Protein AF-A0A8J2ZXI4-F1 (afdb_monomer_lite)

Foldseek 3Di:
DPVVVVVVVVVVVVVVVVVLVVLLVLLVVLVVVLVVVVVVVCVVVVDLVVVLVVVVVVLVVLLVVQLVVLCVQAPDPPDDSCVRNVLLVVQLVLQQVLLVLLCVVPHVSSNSSSSSCSRRSLSVSLVVCSNPPDPVSVVSSVSSNVSNSCCSNCVVVVVVPPD

Organism: NCBI:txid1437324

Structure (mmCIF, N/CA/C/O backbone):
data_AF-A0A8J2ZXI4-F1
#
_entry.id   AF-A0A8J2ZXI4-F1
#
loop_
_atom_site.group_PDB
_atom_site.id
_atom_site.type_symbol
_atom_site.label_atom_id
_atom_site.label_alt_id
_atom_site.label_comp_id
_atom_site.label_asym_id
_atom_site.label_entity_id
_atom_site.label_seq_id
_atom_site.pdbx_PDB_ins_code
_atom_site.Cartn_x
_atom_site.Cartn_y
_atom_site.Cartn_z
_atom_site.occupancy
_atom_site.B_iso_or_equiv
_atom_site.auth_seq_id
_atom_site.auth_comp_id
_atom_site.auth_asym_id
_atom_site.auth_atom_id
_atom_site.pdbx_PDB_model_num
ATOM 1 N N . MET A 1 1 ? 43.966 -10.136 -12.625 1.00 56.91 1 MET A N 1
ATOM 2 C CA . MET A 1 1 ? 42.623 -9.960 -13.227 1.00 56.91 1 MET A CA 1
ATOM 3 C C . MET A 1 1 ? 41.459 -10.357 -12.306 1.00 56.91 1 MET A C 1
ATOM 5 O O . MET A 1 1 ? 40.418 -9.737 -12.430 1.00 56.91 1 MET A O 1
ATOM 9 N N . SER A 1 2 ? 41.602 -11.285 -11.344 1.00 64.25 2 SER A N 1
ATOM 10 C CA . SER A 1 2 ? 40.494 -11.695 -10.445 1.00 64.25 2 SER A CA 1
ATOM 11 C C . SER A 1 2 ? 40.089 -10.662 -9.373 1.00 64.25 2 SER A C 1
ATOM 13 O O . SER A 1 2 ? 38.921 -10.576 -9.008 1.00 64.25 2 SER A O 1
ATOM 15 N N . ASP A 1 3 ? 41.035 -9.862 -8.875 1.00 66.69 3 ASP A N 1
ATOM 16 C CA . ASP A 1 3 ? 40.828 -8.995 -7.700 1.00 66.69 3 ASP A CA 1
ATOM 17 C C . ASP A 1 3 ? 39.889 -7.798 -7.977 1.00 66.69 3 ASP A C 1
ATOM 19 O O . ASP A 1 3 ? 39.169 -7.329 -7.097 1.00 66.69 3 ASP A O 1
ATOM 23 N N . GLY A 1 4 ? 39.836 -7.341 -9.235 1.00 70.94 4 GLY A N 1
ATOM 24 C CA . GLY A 1 4 ? 38.934 -6.272 -9.677 1.00 70.94 4 GLY A CA 1
ATOM 25 C C . GLY A 1 4 ? 37.467 -6.703 -9.766 1.00 70.94 4 GLY A C 1
ATOM 26 O O . GLY A 1 4 ? 36.584 -5.923 -9.424 1.00 70.94 4 GLY A O 1
ATOM 27 N N . HIS A 1 5 ? 37.196 -7.957 -10.145 1.00 77.25 5 HIS A N 1
ATOM 28 C CA . HIS A 1 5 ? 35.828 -8.489 -10.219 1.00 77.25 5 HIS A CA 1
ATOM 29 C C . HIS A 1 5 ? 35.211 -8.686 -8.835 1.00 77.25 5 HIS A C 1
ATOM 31 O O . HIS A 1 5 ? 34.042 -8.372 -8.630 1.00 77.25 5 HIS A O 1
ATOM 37 N N . VAL A 1 6 ? 36.008 -9.156 -7.873 1.00 83.88 6 VAL A N 1
ATOM 38 C CA . VAL A 1 6 ? 35.562 -9.345 -6.489 1.00 83.88 6 VAL A CA 1
ATOM 39 C C . VAL A 1 6 ? 35.260 -7.992 -5.841 1.00 83.88 6 VAL A C 1
ATOM 41 O O . VAL A 1 6 ? 34.180 -7.811 -5.285 1.00 83.88 6 VAL A O 1
ATOM 44 N N . LYS A 1 7 ? 36.157 -7.006 -5.988 1.00 85.25 7 LYS A N 1
ATOM 45 C CA . LYS A 1 7 ? 35.928 -5.636 -5.495 1.00 85.25 7 LYS A CA 1
ATOM 46 C C . LYS A 1 7 ? 34.690 -4.993 -6.129 1.00 85.25 7 LYS A C 1
ATOM 48 O O . LYS A 1 7 ? 33.899 -4.395 -5.407 1.00 85.25 7 LYS A O 1
ATOM 53 N N . GLY A 1 8 ? 34.484 -5.175 -7.436 1.00 85.88 8 GLY A N 1
ATOM 54 C CA . GLY A 1 8 ? 33.273 -4.719 -8.128 1.00 85.88 8 GLY A CA 1
ATOM 55 C C . GLY A 1 8 ? 31.997 -5.357 -7.572 1.00 85.88 8 GLY A C 1
ATOM 56 O O . GLY A 1 8 ? 31.061 -4.648 -7.221 1.00 85.88 8 GLY A O 1
ATOM 57 N N . ALA A 1 9 ? 31.987 -6.680 -7.382 1.00 88.69 9 ALA A N 1
ATOM 58 C CA . ALA A 1 9 ? 30.835 -7.390 -6.825 1.00 88.69 9 ALA A CA 1
ATOM 59 C C . ALA A 1 9 ? 30.489 -6.942 -5.393 1.00 88.69 9 ALA A C 1
ATOM 61 O O . ALA A 1 9 ? 29.311 -6.820 -5.051 1.00 88.69 9 ALA A O 1
ATOM 62 N N . PHE A 1 10 ? 31.496 -6.664 -4.559 1.00 92.44 10 PHE A N 1
ATOM 63 C CA . PHE A 1 10 ? 31.277 -6.128 -3.213 1.00 92.44 10 PHE A CA 1
ATOM 64 C C . PHE A 1 10 ? 30.668 -4.723 -3.233 1.00 92.44 10 PHE A C 1
ATOM 66 O O . PHE A 1 10 ? 29.756 -4.451 -2.451 1.00 92.44 10 PHE A O 1
ATOM 73 N N . ILE A 1 11 ? 31.135 -3.846 -4.126 1.00 92.44 11 ILE A N 1
ATOM 74 C CA . ILE A 1 11 ? 30.590 -2.490 -4.278 1.00 92.44 11 ILE A CA 1
ATOM 75 C C . ILE A 1 11 ? 29.134 -2.549 -4.758 1.00 92.44 11 ILE A C 1
ATOM 77 O O . ILE A 1 11 ? 28.270 -1.895 -4.174 1.00 92.44 11 ILE A O 1
ATOM 81 N N . ASP A 1 12 ? 28.834 -3.388 -5.749 1.00 89.19 12 ASP A N 1
ATOM 82 C CA . ASP A 1 12 ? 27.472 -3.561 -6.263 1.00 89.19 12 ASP A CA 1
ATOM 83 C C . ASP A 1 12 ? 26.516 -4.099 -5.196 1.00 89.19 12 ASP A C 1
ATOM 85 O O . ASP A 1 12 ? 25.376 -3.638 -5.072 1.00 89.19 12 ASP A O 1
ATOM 89 N N . LEU A 1 13 ? 26.971 -5.073 -4.404 1.00 90.31 13 LEU A N 1
ATOM 90 C CA . LEU A 1 13 ? 26.201 -5.596 -3.280 1.00 90.31 13 LEU A CA 1
ATOM 91 C C . LEU A 1 13 ? 25.939 -4.500 -2.242 1.00 90.31 13 LEU A C 1
ATOM 93 O O . LEU A 1 13 ? 24.807 -4.349 -1.784 1.00 90.31 13 LEU A O 1
ATOM 97 N N . PHE A 1 14 ? 26.966 -3.722 -1.901 1.00 93.44 14 PHE A N 1
ATOM 98 C CA . PHE A 1 14 ? 26.850 -2.629 -0.943 1.00 93.44 14 PHE A CA 1
ATOM 99 C C . PHE A 1 14 ? 25.817 -1.589 -1.395 1.00 93.44 14 PHE A C 1
ATOM 101 O O . PHE A 1 14 ? 24.918 -1.247 -0.626 1.00 93.44 14 PHE A O 1
ATOM 108 N N . ILE A 1 15 ? 25.871 -1.153 -2.658 1.00 90.56 15 ILE A N 1
ATOM 109 C CA . ILE A 1 15 ? 24.908 -0.196 -3.223 1.00 90.56 15 ILE A CA 1
ATOM 110 C C . ILE A 1 15 ? 23.479 -0.746 -3.147 1.00 90.56 15 ILE A C 1
ATOM 112 O O . ILE A 1 15 ? 22.570 -0.032 -2.725 1.00 90.56 15 ILE A O 1
ATOM 116 N N . LYS A 1 16 ? 23.268 -2.023 -3.491 1.00 88.06 16 LYS A N 1
ATOM 117 C CA . LYS A 1 16 ? 21.938 -2.656 -3.424 1.00 88.06 16 LYS A CA 1
ATOM 118 C C . LYS A 1 16 ? 21.386 -2.710 -2.000 1.00 88.06 16 LYS A C 1
ATOM 120 O O . LYS A 1 16 ? 20.201 -2.445 -1.802 1.00 88.06 16 LYS A O 1
ATOM 125 N N . VAL A 1 17 ? 22.227 -3.011 -1.010 1.00 89.75 17 VAL A N 1
ATOM 126 C CA . VAL A 1 17 ? 21.827 -3.010 0.408 1.00 89.75 17 VAL A CA 1
ATOM 127 C C . VAL A 1 17 ? 21.443 -1.604 0.865 1.00 89.75 17 VAL A C 1
ATOM 129 O O . VAL A 1 17 ? 20.409 -1.437 1.510 1.00 89.75 17 VAL A O 1
ATOM 132 N N . VAL A 1 18 ? 22.229 -0.588 0.497 1.00 91.88 18 VAL A N 1
ATOM 133 C CA . VAL A 1 18 ? 21.924 0.812 0.827 1.00 91.88 18 VAL A CA 1
ATOM 134 C C . VAL A 1 18 ? 20.607 1.249 0.184 1.00 91.88 18 VAL A C 1
ATOM 136 O O . VAL A 1 18 ? 19.752 1.793 0.880 1.00 91.88 18 VAL A O 1
ATOM 139 N N . LEU A 1 19 ? 20.397 0.955 -1.103 1.00 88.88 19 LEU A N 1
ATOM 140 C CA . LEU A 1 19 ? 19.143 1.256 -1.802 1.00 88.88 19 LEU A CA 1
ATOM 141 C C . LEU A 1 19 ? 17.939 0.579 -1.131 1.00 88.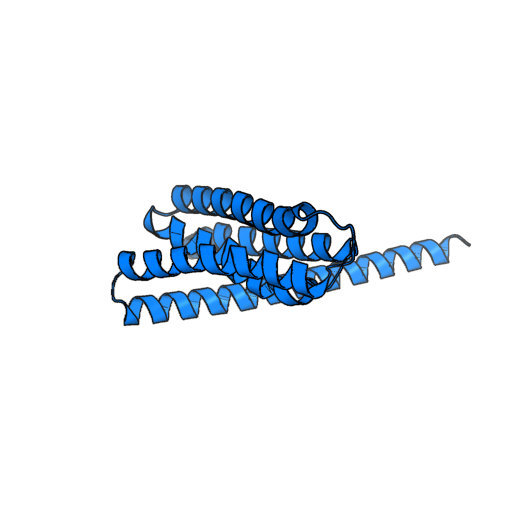88 19 LEU A C 1
ATOM 143 O O . LEU A 1 19 ? 16.942 1.244 -0.857 1.00 88.88 19 LEU A O 1
ATOM 147 N N . GLY A 1 20 ? 18.042 -0.707 -0.782 1.00 87.69 20 GLY A N 1
ATOM 148 C CA . GLY A 1 20 ? 16.999 -1.405 -0.019 1.00 87.69 20 GLY A CA 1
ATOM 149 C C . GLY A 1 20 ? 16.725 -0.761 1.346 1.00 87.69 20 GLY A C 1
ATOM 150 O O . GLY A 1 20 ? 15.570 -0.629 1.758 1.00 87.69 20 GLY A O 1
ATOM 151 N N . GLY A 1 21 ? 17.776 -0.295 2.027 1.00 90.81 21 GLY A N 1
ATOM 152 C CA . GLY A 1 21 ? 17.672 0.464 3.273 1.00 90.81 21 GLY A CA 1
ATOM 153 C C . GLY A 1 21 ? 16.895 1.773 3.114 1.00 90.81 21 GLY A C 1
ATOM 154 O O . GLY A 1 21 ? 16.035 2.069 3.943 1.00 90.81 21 GLY A O 1
ATOM 155 N N . LEU A 1 22 ? 17.126 2.515 2.028 1.00 91.88 22 LEU A N 1
ATOM 156 C CA . LEU A 1 22 ? 16.392 3.749 1.731 1.00 91.88 22 LEU A CA 1
ATOM 157 C C . LEU A 1 22 ? 14.895 3.484 1.516 1.00 91.88 22 LEU A C 1
ATOM 159 O O . LEU A 1 22 ? 14.067 4.197 2.081 1.00 91.88 22 LEU A O 1
ATOM 163 N N . PHE A 1 23 ? 14.528 2.426 0.786 1.00 90.31 23 PHE A N 1
ATOM 164 C CA . PHE A 1 23 ? 13.115 2.054 0.609 1.00 90.31 23 PHE A CA 1
ATOM 165 C C . PHE A 1 23 ? 12.445 1.633 1.913 1.00 90.31 23 PHE A C 1
ATOM 167 O O . PHE A 1 23 ? 11.300 2.004 2.167 1.00 90.31 23 PHE A O 1
ATOM 174 N N . SER A 1 24 ? 13.172 0.930 2.782 1.00 92.50 24 SER A N 1
ATOM 175 C CA . SER A 1 24 ? 12.692 0.628 4.132 1.00 92.50 24 SER A CA 1
ATOM 176 C C . SER A 1 24 ? 12.415 1.907 4.933 1.00 92.50 24 SER A C 1
ATOM 178 O O . SER A 1 24 ? 11.376 2.001 5.584 1.00 92.50 24 SER A O 1
ATOM 180 N N . MET A 1 25 ? 13.290 2.918 4.855 1.00 93.94 25 MET A N 1
ATOM 181 C CA . MET A 1 25 ? 13.073 4.209 5.524 1.00 93.94 25 MET A CA 1
ATOM 182 C C . MET A 1 25 ? 11.852 4.954 4.969 1.00 93.94 25 MET A C 1
ATOM 184 O O . MET A 1 25 ? 11.056 5.471 5.752 1.00 93.94 25 MET A O 1
ATOM 188 N N . ILE A 1 26 ? 11.665 4.960 3.644 1.00 94.62 26 ILE A N 1
ATOM 189 C CA . ILE A 1 26 ? 10.478 5.545 2.996 1.00 94.62 26 ILE A CA 1
ATOM 190 C C . ILE A 1 26 ? 9.204 4.872 3.524 1.00 94.62 26 ILE A C 1
ATOM 192 O O . ILE A 1 26 ? 8.302 5.559 4.003 1.00 94.62 26 ILE A O 1
ATOM 196 N N . SER A 1 27 ? 9.184 3.538 3.536 1.00 95.31 27 SER A N 1
ATOM 197 C CA . SER A 1 27 ? 8.084 2.734 4.078 1.00 95.31 27 SER A CA 1
ATOM 198 C C . SER A 1 27 ? 7.806 3.047 5.559 1.00 95.31 27 SER A C 1
ATOM 200 O O . SER A 1 27 ? 6.657 3.218 5.962 1.00 95.31 27 SER A O 1
ATOM 202 N N . GLN A 1 28 ? 8.843 3.216 6.392 1.00 95.56 28 GLN A N 1
ATOM 203 C CA . GLN A 1 28 ? 8.667 3.601 7.803 1.00 95.56 28 GLN A CA 1
ATOM 204 C C . GLN A 1 28 ? 8.027 4.987 7.962 1.00 95.56 28 GLN A C 1
ATOM 206 O O . GLN A 1 28 ? 7.160 5.175 8.823 1.00 95.56 28 GLN A O 1
ATOM 211 N N . MET A 1 29 ? 8.441 5.957 7.142 1.00 96.81 29 MET A N 1
ATOM 212 C CA . MET A 1 29 ? 7.870 7.305 7.153 1.00 96.81 29 MET A CA 1
ATOM 213 C C . MET A 1 29 ? 6.398 7.288 6.730 1.00 96.81 29 MET A C 1
ATOM 215 O O . MET A 1 29 ? 5.565 7.894 7.412 1.00 96.81 29 MET A O 1
ATOM 219 N N . GLY A 1 30 ? 6.058 6.564 5.661 1.00 95.69 30 GLY A N 1
ATOM 220 C CA . GLY A 1 30 ? 4.676 6.421 5.206 1.00 95.69 30 GLY A CA 1
ATOM 221 C C . GLY A 1 30 ? 3.798 5.680 6.213 1.00 95.69 30 GLY A C 1
ATOM 222 O O . GLY A 1 30 ? 2.680 6.118 6.502 1.00 95.69 30 GLY A O 1
ATOM 223 N N . PHE A 1 31 ? 4.321 4.635 6.857 1.00 96.06 31 PHE A N 1
ATOM 224 C CA . PHE A 1 31 ? 3.622 3.932 7.932 1.00 96.06 31 PHE A CA 1
ATOM 225 C C . PHE A 1 31 ? 3.321 4.829 9.133 1.00 96.06 31 PHE A C 1
ATOM 227 O O . PHE A 1 31 ? 2.189 4.857 9.628 1.00 96.06 31 PHE A O 1
ATOM 234 N N . PHE A 1 32 ? 4.297 5.614 9.583 1.00 95.44 32 PHE A N 1
ATOM 235 C CA . PHE A 1 32 ? 4.089 6.560 10.676 1.00 95.44 32 PHE A CA 1
ATOM 236 C C . PHE A 1 32 ? 3.074 7.655 10.315 1.00 95.44 32 PHE A C 1
ATOM 238 O O . PHE A 1 32 ? 2.169 7.960 11.107 1.00 95.44 32 PHE A O 1
ATOM 245 N N . ALA A 1 33 ? 3.185 8.217 9.108 1.00 97.00 33 ALA A N 1
ATOM 246 C CA . ALA A 1 33 ? 2.236 9.200 8.597 1.00 97.00 33 ALA A CA 1
ATOM 247 C C . ALA A 1 33 ? 0.813 8.623 8.566 1.00 97.00 33 ALA A C 1
ATOM 249 O O . ALA A 1 33 ? -0.132 9.270 9.027 1.00 97.00 33 ALA A O 1
ATOM 250 N N . TYR A 1 34 ? 0.668 7.372 8.121 1.00 96.94 34 TYR A N 1
ATOM 251 C CA . TYR A 1 34 ? -0.609 6.674 8.113 1.00 96.94 34 TYR A CA 1
ATOM 252 C C . TYR A 1 34 ? -1.208 6.508 9.511 1.00 96.94 34 TYR A C 1
ATOM 254 O O . TYR A 1 34 ? -2.376 6.840 9.710 1.00 96.94 34 TYR A O 1
ATOM 262 N N . LEU A 1 35 ? -0.437 6.020 10.488 1.00 94.69 35 LEU A N 1
ATOM 263 C CA . LEU A 1 35 ? -0.933 5.841 11.858 1.00 94.69 35 LEU A CA 1
ATOM 264 C C . LEU A 1 35 ? -1.417 7.166 12.459 1.00 94.69 35 LEU A C 1
ATOM 266 O O . LEU A 1 35 ? -2.466 7.214 13.109 1.00 94.69 35 LEU A O 1
ATOM 270 N N . THR A 1 36 ? -0.674 8.242 12.201 1.00 96.00 36 THR A N 1
ATOM 271 C CA . THR A 1 36 ? -1.023 9.591 12.652 1.00 96.00 36 THR A CA 1
ATOM 272 C C . THR A 1 36 ? -2.328 10.059 12.012 1.00 96.00 36 THR A C 1
ATOM 274 O O . THR A 1 36 ? -3.266 10.428 12.723 1.00 96.00 36 THR A O 1
ATOM 277 N N 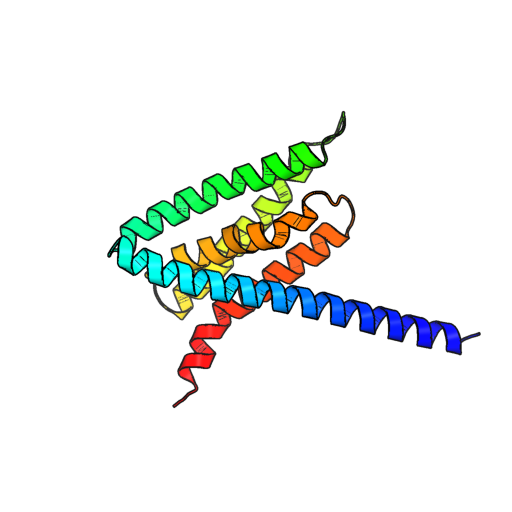. LEU A 1 37 ? -2.433 9.967 10.684 1.00 95.88 37 LEU A N 1
ATOM 278 C CA . LEU A 1 37 ? -3.638 10.337 9.945 1.00 95.88 37 LEU A CA 1
ATOM 279 C C . LEU A 1 37 ? -4.839 9.506 10.394 1.00 95.88 37 LEU A C 1
ATOM 281 O O . LEU A 1 37 ? -5.894 10.060 10.686 1.00 95.88 37 LEU A O 1
ATOM 285 N N . HIS A 1 38 ? -4.681 8.189 10.509 1.00 94.75 38 HIS A N 1
ATOM 286 C CA . HIS A 1 38 ? -5.741 7.287 10.945 1.00 94.75 38 HIS A CA 1
ATOM 287 C C . HIS A 1 38 ? -6.285 7.692 12.321 1.00 94.75 38 HIS A C 1
ATOM 289 O O . HIS A 1 38 ? -7.501 7.758 12.515 1.00 94.75 38 HIS A O 1
ATOM 295 N N . ARG A 1 39 ? -5.396 8.028 13.264 1.00 92.94 39 ARG A N 1
ATOM 296 C CA . ARG A 1 39 ? -5.780 8.475 14.608 1.00 92.94 39 ARG A CA 1
ATOM 297 C C . ARG A 1 39 ? -6.527 9.811 14.583 1.00 92.94 39 ARG A C 1
ATOM 299 O O . ARG A 1 39 ? -7.550 9.933 15.255 1.00 92.94 39 ARG A O 1
ATOM 306 N N . ILE A 1 40 ? -6.054 10.781 13.801 1.00 96.31 40 ILE A N 1
ATOM 307 C CA . ILE A 1 40 ? -6.713 12.089 13.643 1.00 96.31 40 ILE A CA 1
ATOM 308 C C . ILE A 1 40 ? -8.100 11.914 13.014 1.00 96.31 40 ILE A C 1
ATOM 310 O O . ILE A 1 40 ? -9.091 12.427 13.536 1.00 96.31 40 ILE A O 1
ATOM 314 N N . MET A 1 41 ? -8.193 11.131 11.939 1.00 94.25 41 MET A N 1
ATOM 315 C CA . MET A 1 41 ? -9.442 10.919 11.208 1.00 94.25 41 MET A CA 1
ATOM 316 C C . MET A 1 41 ? -10.488 10.190 12.046 1.00 94.25 41 MET A C 1
ATOM 318 O O . MET A 1 41 ? -11.660 10.562 12.011 1.00 94.25 41 MET A O 1
ATOM 322 N N . LEU A 1 42 ? -10.094 9.216 12.871 1.00 93.19 42 LEU A N 1
ATOM 323 C CA . LEU A 1 42 ? -11.020 8.617 13.835 1.00 93.19 42 LEU A CA 1
ATOM 324 C C . LEU A 1 42 ? -11.523 9.625 14.877 1.00 93.19 42 LEU A C 1
ATOM 326 O O . LEU A 1 42 ? -12.688 9.547 15.265 1.00 93.19 42 LEU A O 1
ATOM 330 N N . GLY A 1 43 ? -10.699 10.593 15.289 1.00 91.69 43 GLY A N 1
ATOM 331 C CA . GLY A 1 43 ? -11.126 11.695 16.157 1.00 91.69 43 GLY A CA 1
ATOM 332 C C . GLY A 1 43 ? -12.175 12.602 15.503 1.00 91.69 43 GLY A C 1
ATOM 333 O O . GLY A 1 43 ? -13.153 12.982 16.149 1.00 91.69 43 GLY A O 1
ATOM 334 N N . ILE A 1 44 ? -12.017 12.889 14.207 1.00 93.75 44 ILE A N 1
ATOM 335 C CA . ILE A 1 44 ? -12.940 13.728 13.423 1.00 93.75 44 ILE A CA 1
ATOM 336 C C . ILE A 1 44 ? -14.249 12.982 13.133 1.00 93.75 44 ILE A C 1
ATOM 338 O O . ILE A 1 44 ? -15.336 13.460 13.459 1.00 93.75 44 ILE A O 1
ATOM 342 N N . PHE A 1 45 ? -14.164 11.784 12.552 1.00 91.50 45 PHE A N 1
ATOM 343 C CA . PHE A 1 45 ? -15.339 11.011 12.144 1.00 91.50 45 PHE A CA 1
ATOM 344 C C . PHE A 1 45 ? -16.004 10.265 13.297 1.00 91.50 45 PHE A C 1
ATOM 346 O O . PHE A 1 45 ? -17.100 9.735 13.107 1.00 91.50 45 PHE A O 1
ATOM 353 N N . ARG A 1 46 ? -15.374 10.182 14.477 1.00 87.81 46 ARG A N 1
ATOM 354 C CA . ARG A 1 46 ? -15.892 9.549 15.708 1.00 87.81 46 ARG A CA 1
ATOM 355 C C . ARG A 1 46 ? -16.455 8.128 15.525 1.00 87.81 46 ARG A C 1
ATOM 357 O O . ARG A 1 46 ? -17.243 7.664 16.341 1.00 87.81 46 ARG A O 1
ATOM 364 N N . SER A 1 47 ? -16.138 7.452 14.421 1.00 89.31 47 SER A N 1
ATOM 365 C CA . SER A 1 47 ? -16.699 6.152 14.052 1.00 89.31 47 SER A CA 1
ATOM 366 C C . SER A 1 47 ? -15.788 5.440 13.063 1.00 89.31 47 SER A C 1
ATOM 368 O O . SER A 1 47 ? -15.483 5.968 11.990 1.00 89.31 47 SER A O 1
ATOM 370 N N . HIS A 1 48 ? -15.430 4.201 13.399 1.00 88.94 48 HIS A N 1
ATOM 371 C CA . HIS A 1 48 ? -14.664 3.317 12.523 1.00 88.94 48 HIS A CA 1
ATOM 372 C C . HIS A 1 48 ? -15.403 2.998 11.219 1.00 88.94 48 HIS A C 1
ATOM 374 O O . HIS A 1 48 ? -14.764 2.869 10.180 1.00 88.94 48 HIS A O 1
ATOM 380 N N . SER A 1 49 ? -16.738 2.920 11.245 1.00 90.12 49 SER A N 1
ATOM 381 C CA . SER A 1 49 ? -17.526 2.588 10.053 1.00 90.12 49 SER A CA 1
ATOM 382 C C . SER A 1 49 ? -17.472 3.702 9.009 1.00 90.12 49 SER A C 1
ATOM 384 O O . SER A 1 49 ? -17.246 3.425 7.836 1.00 90.12 49 SER A O 1
ATOM 386 N N . ARG A 1 50 ? -17.647 4.966 9.421 1.00 92.88 50 ARG A N 1
ATOM 387 C CA . ARG A 1 50 ? -17.629 6.112 8.492 1.00 92.88 50 ARG A CA 1
ATOM 388 C C . ARG A 1 50 ? -16.257 6.300 7.862 1.00 92.88 50 ARG A C 1
ATOM 390 O O . ARG A 1 50 ? -16.148 6.447 6.650 1.00 92.88 50 ARG A O 1
ATOM 397 N N . TRP A 1 51 ? -15.214 6.240 8.688 1.00 94.88 51 TRP A N 1
ATOM 398 C CA . TRP A 1 51 ? -13.845 6.333 8.201 1.00 94.88 51 TRP A CA 1
ATOM 399 C C . TRP A 1 51 ? -13.483 5.158 7.281 1.00 94.88 51 TRP A C 1
ATOM 401 O O . TRP A 1 51 ? -12.888 5.369 6.228 1.00 94.88 51 TRP A O 1
ATOM 411 N N . GLY A 1 52 ? -13.921 3.939 7.614 1.00 95.06 52 GLY A N 1
ATOM 412 C CA . GLY A 1 52 ? -13.714 2.756 6.777 1.00 95.06 52 GLY A CA 1
ATOM 413 C C . GLY A 1 52 ? -14.343 2.874 5.385 1.00 95.06 52 GLY A C 1
ATOM 414 O O . GLY A 1 52 ? -13.707 2.507 4.402 1.00 95.06 52 GLY A O 1
ATOM 415 N N . VAL A 1 53 ? -15.546 3.447 5.266 1.00 96.44 53 VAL A N 1
ATOM 416 C CA . VAL A 1 53 ? -16.172 3.693 3.951 1.00 96.44 53 VAL A CA 1
ATOM 417 C C . VAL A 1 53 ? -15.328 4.653 3.110 1.00 96.44 53 VAL A C 1
ATOM 419 O O . VAL A 1 53 ? -15.083 4.383 1.938 1.00 96.44 53 VAL A O 1
ATOM 422 N N . ILE A 1 54 ? -14.821 5.733 3.710 1.00 97.00 54 ILE A N 1
ATOM 423 C CA . ILE A 1 54 ? -13.945 6.686 3.012 1.00 97.00 54 ILE A CA 1
ATOM 424 C C . ILE A 1 54 ? -12.657 5.993 2.551 1.00 97.00 54 ILE A C 1
ATOM 426 O O . ILE A 1 54 ? -12.238 6.187 1.414 1.00 97.00 54 ILE A O 1
ATOM 430 N N . GLN A 1 55 ? -12.066 5.138 3.390 1.00 97.75 55 GLN A N 1
ATOM 431 C CA . GLN A 1 55 ? -10.886 4.350 3.024 1.00 97.75 55 GLN A CA 1
ATOM 432 C C . GLN A 1 55 ? -11.135 3.397 1.846 1.00 97.75 55 GLN A C 1
ATOM 434 O O . GLN A 1 55 ? -10.226 3.181 1.050 1.00 97.75 55 GLN A O 1
ATOM 439 N N . LEU A 1 56 ? -12.339 2.842 1.702 1.00 98.06 56 LEU A N 1
ATOM 440 C CA . LEU A 1 56 ? -12.689 2.014 0.543 1.00 98.06 56 LEU A CA 1
ATOM 441 C C . LEU A 1 56 ? -12.832 2.848 -0.741 1.00 98.06 56 LEU A C 1
ATOM 443 O O . LEU A 1 56 ? -12.361 2.418 -1.791 1.00 98.06 56 LEU A O 1
ATOM 447 N N . LEU A 1 57 ? -13.421 4.047 -0.655 1.00 98.06 57 LEU A N 1
ATOM 448 C CA . LEU A 1 57 ? -13.565 4.967 -1.794 1.00 98.06 57 LEU A CA 1
ATOM 449 C C . LEU A 1 57 ? -12.202 5.462 -2.301 1.00 98.06 57 LEU A C 1
ATOM 451 O O . LEU A 1 57 ? -11.845 5.196 -3.440 1.00 98.06 57 LEU A O 1
ATOM 455 N N . LEU A 1 58 ? -11.426 6.098 -1.421 1.00 98.12 58 LEU A N 1
ATOM 456 C CA . LEU A 1 58 ? -10.060 5.676 -1.133 1.00 98.12 58 LEU A CA 1
ATOM 457 C C . LEU A 1 58 ? -9.297 4.805 -2.140 1.00 98.12 58 LEU A C 1
ATOM 459 O O . LEU A 1 58 ? -8.689 5.252 -3.109 1.00 98.12 58 LEU A O 1
ATOM 463 N N . ILE A 1 59 ? -9.300 3.518 -1.800 1.00 98.38 59 ILE A N 1
ATOM 464 C CA . ILE A 1 59 ? -8.663 2.426 -2.528 1.00 98.38 59 ILE A CA 1
ATOM 465 C C . ILE A 1 59 ? -9.123 2.395 -3.984 1.00 98.38 59 ILE A C 1
ATOM 467 O O . ILE A 1 59 ? -8.287 2.275 -4.874 1.00 98.38 59 ILE A O 1
ATOM 471 N N . LEU A 1 60 ? -10.430 2.521 -4.235 1.00 98.06 60 LEU A N 1
ATOM 472 C CA . LEU A 1 60 ? -10.969 2.485 -5.593 1.00 98.06 60 LEU A CA 1
ATOM 473 C C . LEU A 1 60 ? -10.426 3.640 -6.445 1.00 98.06 60 LEU A C 1
ATOM 475 O O . LEU A 1 60 ? -9.973 3.418 -7.563 1.00 98.06 60 LEU A O 1
ATOM 479 N N . PHE A 1 61 ? -10.431 4.854 -5.898 1.00 98.31 61 PHE A N 1
ATOM 480 C CA . PHE A 1 61 ? -9.897 6.046 -6.550 1.00 98.31 61 PHE A CA 1
ATOM 481 C C . PHE A 1 61 ? -8.408 5.882 -6.879 1.00 98.31 61 PHE A C 1
ATOM 483 O O . PHE A 1 61 ? -8.006 6.030 -8.029 1.00 98.31 61 PHE A O 1
ATOM 490 N N . VAL A 1 62 ? -7.609 5.458 -5.898 1.00 98.19 62 VAL A N 1
ATOM 491 C CA . VAL A 1 62 ? -6.162 5.268 -6.074 1.00 98.19 62 VAL A CA 1
ATOM 492 C C . VAL A 1 62 ? -5.838 4.148 -7.063 1.00 98.19 62 VAL A C 1
ATOM 494 O O . VAL A 1 62 ? -4.839 4.230 -7.771 1.00 98.19 62 VAL A O 1
ATOM 497 N N . PHE A 1 63 ? -6.682 3.117 -7.160 1.00 98.00 63 PHE A N 1
ATOM 498 C CA . PHE A 1 63 ? -6.507 2.063 -8.158 1.00 98.00 63 PHE A CA 1
ATOM 499 C C . PHE A 1 63 ? -6.595 2.635 -9.574 1.00 98.00 63 PHE A C 1
ATOM 501 O O . PHE A 1 63 ? -5.719 2.372 -10.399 1.00 98.00 63 PHE A O 1
ATOM 508 N N . PHE A 1 64 ? -7.620 3.447 -9.845 1.00 96.88 64 PHE A N 1
ATOM 509 C CA . PHE A 1 64 ? -7.760 4.111 -11.138 1.00 96.88 64 PHE A CA 1
ATOM 510 C C . PHE A 1 64 ? -6.639 5.118 -11.387 1.00 96.88 64 PHE A C 1
ATOM 512 O O . PHE A 1 64 ? -6.081 5.121 -12.483 1.00 96.88 64 PHE A O 1
ATOM 519 N N . ASP A 1 65 ? -6.259 5.908 -10.381 1.00 96.19 65 ASP A N 1
ATOM 520 C CA . ASP A 1 65 ? -5.163 6.871 -10.496 1.00 96.19 65 ASP A CA 1
ATOM 521 C C . ASP A 1 65 ? -3.832 6.190 -10.812 1.00 96.19 65 ASP A C 1
ATOM 523 O O . ASP A 1 65 ? -3.101 6.673 -11.669 1.00 96.19 65 ASP A O 1
ATOM 527 N N . PHE A 1 66 ? -3.520 5.048 -10.192 1.00 95.88 66 PHE A N 1
ATOM 528 C CA . PHE A 1 66 ? -2.302 4.296 -10.508 1.00 95.88 66 PHE A CA 1
ATOM 529 C C . PHE A 1 66 ? -2.266 3.954 -12.002 1.00 95.88 66 PHE A C 1
ATOM 531 O O . PHE A 1 66 ? -1.284 4.253 -12.690 1.00 95.88 66 PHE A O 1
ATOM 538 N N . VAL A 1 67 ? -3.348 3.356 -12.514 1.00 95.69 67 VAL A N 1
ATOM 539 C CA . VAL A 1 67 ? -3.459 2.967 -13.927 1.00 95.69 67 VAL A CA 1
ATOM 540 C C . VAL A 1 67 ? -3.360 4.197 -14.828 1.00 95.69 67 VAL A C 1
ATOM 542 O O . VAL A 1 67 ? -2.567 4.205 -15.768 1.00 95.69 67 VAL A O 1
ATOM 545 N N . TYR A 1 68 ? -4.131 5.243 -14.529 1.00 94.44 68 TYR A N 1
ATOM 546 C CA . TYR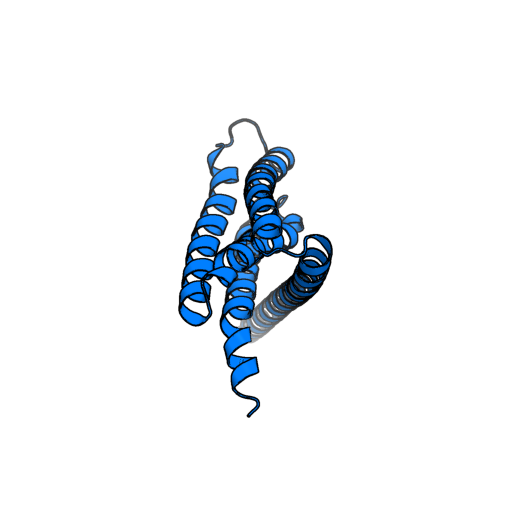 A 1 68 ? -4.208 6.456 -15.337 1.00 94.44 68 TYR A CA 1
ATOM 547 C C . TYR A 1 68 ? -2.883 7.219 -15.371 1.00 94.44 68 TYR A C 1
ATOM 549 O O . TYR A 1 68 ? -2.414 7.580 -16.449 1.00 94.44 68 TYR A O 1
ATOM 557 N N . LEU A 1 69 ? -2.251 7.437 -14.216 1.00 93.88 69 LEU A N 1
ATOM 558 C CA . LEU A 1 69 ? -0.980 8.152 -14.121 1.00 93.88 69 LEU A CA 1
ATOM 559 C C . LEU A 1 69 ? 0.128 7.395 -14.846 1.00 93.88 69 LEU A C 1
ATOM 561 O O . LEU A 1 69 ? 0.900 8.009 -15.583 1.00 93.88 69 LEU A O 1
ATOM 565 N N . ARG A 1 70 ? 0.192 6.067 -14.683 1.00 91.75 70 ARG A N 1
ATOM 566 C CA . ARG A 1 70 ? 1.185 5.245 -15.383 1.00 91.75 70 ARG A CA 1
ATOM 567 C C . ARG A 1 70 ? 0.949 5.254 -16.889 1.00 91.75 70 ARG A C 1
ATOM 569 O O . ARG A 1 70 ? 1.895 5.475 -17.641 1.00 91.75 70 ARG A O 1
ATOM 576 N N . TYR A 1 71 ? -0.298 5.066 -17.320 1.00 92.38 71 TYR A N 1
ATOM 577 C CA . TYR A 1 71 ? -0.681 5.152 -18.728 1.00 92.38 71 TYR A CA 1
ATOM 578 C C . TYR A 1 71 ? -0.293 6.518 -19.304 1.00 92.38 71 TYR A C 1
ATOM 580 O O . TYR A 1 71 ? 0.490 6.594 -20.241 1.00 92.38 71 TYR A O 1
ATOM 588 N N . SER A 1 72 ? -0.731 7.614 -18.685 1.00 91.12 72 SER A N 1
ATOM 589 C CA . SER A 1 72 ? -0.433 8.970 -19.153 1.00 91.12 72 SER A CA 1
ATOM 590 C C . SER A 1 72 ? 1.064 9.295 -19.178 1.00 91.12 72 SER A C 1
ATOM 592 O O . SER A 1 72 ? 1.473 10.139 -19.972 1.00 91.12 72 SER A O 1
ATOM 594 N N . ALA A 1 73 ? 1.873 8.684 -18.310 1.00 87.69 73 ALA A N 1
ATOM 595 C CA . ALA A 1 73 ? 3.310 8.934 -18.249 1.00 87.69 73 ALA A CA 1
ATOM 596 C C . ALA A 1 73 ? 4.123 8.138 -19.278 1.00 87.69 73 ALA A C 1
ATOM 598 O O . ALA A 1 73 ? 5.198 8.586 -19.674 1.00 87.69 73 ALA A O 1
ATOM 599 N N . LEU A 1 74 ? 3.653 6.948 -19.659 1.00 87.06 74 LEU A N 1
ATOM 600 C CA . LEU A 1 74 ? 4.445 5.971 -20.409 1.00 87.06 74 LEU A CA 1
ATOM 601 C C . LEU A 1 74 ? 3.873 5.624 -21.782 1.00 87.06 74 LEU A C 1
ATOM 603 O O . LEU A 1 74 ? 4.589 5.016 -22.583 1.00 87.06 74 LEU A O 1
ATOM 607 N N . HIS A 1 75 ? 2.618 5.982 -22.050 1.00 82.94 75 HIS A N 1
ATOM 608 C CA . HIS A 1 75 ? 1.913 5.523 -23.234 1.00 82.94 75 HIS A CA 1
ATOM 609 C C . HIS A 1 75 ? 2.641 5.906 -24.525 1.00 82.94 75 HIS A C 1
ATOM 611 O O . HIS A 1 75 ? 3.023 7.055 -24.751 1.00 82.94 75 HIS A O 1
ATOM 617 N N . SER A 1 76 ? 2.828 4.907 -25.379 1.00 78.31 76 SER A N 1
ATOM 618 C CA . SER A 1 76 ? 3.339 5.027 -26.741 1.00 78.31 76 SER A CA 1
ATOM 619 C C . SER A 1 76 ? 2.423 4.231 -27.672 1.00 78.31 76 SER A C 1
ATOM 621 O O . SER A 1 76 ? 1.792 3.260 -27.248 1.00 78.31 76 SER A O 1
ATOM 623 N N . HIS A 1 77 ? 2.312 4.646 -28.936 1.00 72.25 77 HIS A N 1
ATOM 624 C CA . HIS A 1 77 ? 1.424 3.987 -29.897 1.00 72.25 77 HIS A CA 1
ATOM 625 C C . HIS A 1 77 ? 1.730 2.483 -30.002 1.00 72.25 77 HIS A C 1
ATOM 627 O O . HIS A 1 77 ? 2.844 2.101 -30.349 1.00 72.25 77 HIS A O 1
ATOM 633 N N . GLY A 1 78 ? 0.725 1.643 -29.727 1.00 72.50 78 GLY A N 1
ATOM 634 C CA . GLY A 1 78 ? 0.809 0.182 -29.844 1.00 72.50 78 GLY A CA 1
ATOM 635 C C . GLY A 1 78 ? 1.026 -0.592 -28.536 1.00 72.50 78 GLY A C 1
ATOM 636 O O . GLY A 1 78 ? 1.032 -1.819 -28.583 1.00 72.50 78 GLY A O 1
ATOM 637 N N . GLU A 1 79 ? 1.170 0.074 -27.384 1.00 80.06 79 GLU A N 1
ATOM 638 C CA . GLU A 1 79 ? 1.316 -0.613 -26.087 1.00 80.06 79 GLU A CA 1
ATOM 639 C C . GLU A 1 79 ? -0.019 -1.148 -25.536 1.00 80.06 79 GLU A C 1
ATOM 641 O O . GLU A 1 79 ? -1.079 -0.530 -25.680 1.00 80.06 79 GLU A O 1
ATOM 646 N N . SER A 1 80 ? 0.034 -2.317 -24.887 1.00 85.62 80 SER A N 1
ATOM 647 C CA . SER A 1 80 ? -1.140 -2.991 -24.324 1.00 85.62 80 SER A CA 1
ATOM 648 C C . SER A 1 80 ? -1.591 -2.350 -23.012 1.00 85.62 80 SER A C 1
ATOM 650 O O . SER A 1 80 ? -0.784 -2.092 -22.121 1.00 85.62 80 SER A O 1
ATOM 652 N N . LEU A 1 81 ? -2.908 -2.196 -22.824 1.00 87.38 81 LEU A N 1
ATOM 653 C CA . LEU A 1 81 ? -3.485 -1.682 -21.573 1.00 87.38 81 LEU A CA 1
ATOM 654 C C . LEU A 1 81 ? -3.148 -2.543 -20.339 1.00 87.38 81 LEU A C 1
ATOM 656 O O . LEU A 1 81 ? -3.167 -2.051 -19.209 1.00 87.38 81 LEU A O 1
ATOM 660 N N . TRP A 1 82 ? -2.813 -3.819 -20.539 1.00 89.44 82 TRP A N 1
ATOM 661 C CA . TRP A 1 82 ? -2.442 -4.737 -19.459 1.00 89.44 82 TRP A CA 1
ATOM 662 C C . TRP A 1 82 ? -1.167 -4.359 -18.720 1.00 89.44 82 TRP A C 1
ATOM 664 O O . TRP A 1 82 ? -1.098 -4.580 -17.511 1.00 89.44 82 TRP A O 1
ATOM 674 N N . GLU A 1 83 ? -0.210 -3.710 -19.374 1.00 87.38 83 GLU A N 1
ATOM 675 C CA . GLU A 1 83 ? 1.042 -3.302 -18.725 1.00 87.38 83 GLU A CA 1
ATOM 676 C C . GLU A 1 83 ? 0.827 -2.256 -17.617 1.00 87.38 83 GLU A C 1
ATOM 678 O O . GLU A 1 83 ? 1.633 -2.142 -16.691 1.00 87.38 83 GLU A O 1
ATOM 683 N N . TYR A 1 84 ? -0.295 -1.533 -17.665 1.00 91.00 84 TYR A N 1
ATOM 684 C CA . TYR A 1 84 ? -0.646 -0.505 -16.683 1.00 91.00 84 TYR A CA 1
ATOM 685 C C . TYR A 1 84 ? -1.599 -1.018 -15.595 1.00 91.00 84 TYR A C 1
ATOM 687 O O . TYR A 1 84 ? -1.603 -0.484 -14.489 1.00 91.00 84 TYR A O 1
ATOM 695 N N . ILE A 1 85 ? -2.378 -2.065 -15.885 1.00 95.06 85 ILE A N 1
ATOM 696 C CA . ILE A 1 85 ? -3.377 -2.636 -14.965 1.00 95.06 85 ILE A CA 1
ATOM 697 C C . ILE A 1 85 ? -2.779 -3.735 -14.079 1.00 95.06 85 ILE A C 1
ATOM 699 O O . ILE A 1 85 ? -3.159 -3.861 -12.914 1.00 95.06 85 ILE A O 1
ATOM 703 N N . ILE A 1 86 ? -1.819 -4.510 -14.595 1.00 95.06 86 ILE A N 1
ATOM 704 C CA . ILE A 1 86 ? -1.204 -5.620 -13.854 1.00 95.06 86 ILE A CA 1
ATOM 705 C C . ILE A 1 86 ? -0.543 -5.160 -12.538 1.00 95.06 86 ILE A C 1
ATOM 707 O O . ILE A 1 86 ? -0.829 -5.782 -11.512 1.00 95.06 86 ILE A O 1
ATOM 711 N N . PRO A 1 87 ? 0.288 -4.096 -12.493 1.00 95.19 87 PRO A N 1
ATOM 712 C CA . PRO A 1 87 ? 0.934 -3.682 -11.245 1.00 95.19 87 PRO A CA 1
ATOM 713 C C . PRO A 1 87 ? -0.038 -3.347 -10.099 1.00 95.19 87 PRO A C 1
ATOM 715 O O . PRO A 1 87 ? 0.080 -3.972 -9.038 1.00 95.19 87 PRO A O 1
ATOM 718 N N . PRO A 1 88 ? -1.037 -2.453 -10.268 1.00 96.88 88 PRO A N 1
ATOM 719 C CA . PRO A 1 88 ? -1.996 -2.182 -9.200 1.00 96.88 88 PRO A CA 1
ATOM 720 C C . PRO A 1 88 ? -2.888 -3.392 -8.892 1.00 96.88 88 PRO A C 1
ATOM 722 O O . PRO A 1 88 ? -3.269 -3.578 -7.739 1.00 96.88 88 PRO A O 1
ATOM 725 N N . ALA A 1 89 ? -3.182 -4.268 -9.861 1.00 97.88 89 ALA A N 1
ATOM 726 C CA . ALA A 1 89 ? -3.922 -5.503 -9.592 1.00 97.88 89 ALA A CA 1
ATOM 727 C C . ALA A 1 89 ? -3.147 -6.458 -8.667 1.00 97.88 89 ALA A C 1
ATOM 729 O O . ALA A 1 89 ? -3.708 -6.958 -7.690 1.00 97.88 89 ALA A O 1
ATOM 730 N N . ILE A 1 90 ? -1.851 -6.670 -8.924 1.00 97.75 90 ILE A N 1
ATOM 731 C CA . ILE A 1 90 ? -0.980 -7.478 -8.056 1.00 97.75 90 ILE A CA 1
ATOM 732 C C . ILE A 1 90 ? -0.909 -6.861 -6.657 1.00 97.75 90 ILE A C 1
ATOM 734 O O . ILE A 1 90 ? -1.097 -7.567 -5.662 1.00 97.75 90 ILE A O 1
ATOM 738 N N . LEU A 1 91 ? -0.696 -5.544 -6.571 1.00 98.31 91 LEU A N 1
ATOM 739 C CA . LEU A 1 91 ? -0.657 -4.834 -5.294 1.00 98.31 91 LEU A CA 1
ATOM 740 C C . LEU A 1 91 ? -1.972 -4.995 -4.518 1.00 98.31 91 LEU A C 1
ATOM 742 O O . LEU A 1 91 ? -1.943 -5.254 -3.314 1.00 98.31 91 LEU A O 1
ATOM 746 N N . LEU A 1 92 ? -3.121 -4.895 -5.191 1.00 98.62 92 LEU A N 1
ATOM 747 C CA . LEU A 1 92 ? -4.434 -5.069 -4.570 1.00 98.62 92 LEU A CA 1
ATOM 748 C C . LEU A 1 92 ? -4.619 -6.488 -4.023 1.00 98.62 92 LEU A C 1
ATOM 750 O O . LEU A 1 92 ? -5.036 -6.644 -2.876 1.00 98.62 92 LEU A O 1
ATOM 754 N N . VAL A 1 93 ? -4.258 -7.518 -4.794 1.00 98.62 93 VAL A N 1
ATOM 755 C CA . VAL A 1 93 ? -4.332 -8.921 -4.347 1.00 98.62 93 VAL A CA 1
ATOM 756 C C . VAL A 1 93 ? -3.465 -9.146 -3.108 1.00 98.62 93 VAL A C 1
ATOM 758 O O . VAL A 1 93 ? -3.943 -9.700 -2.117 1.00 98.62 93 VAL A O 1
ATOM 761 N N . ILE A 1 94 ? -2.218 -8.668 -3.116 1.00 98.62 94 ILE A N 1
ATOM 762 C CA . ILE A 1 94 ? -1.328 -8.782 -1.952 1.00 98.62 94 ILE A CA 1
ATOM 763 C C . ILE A 1 94 ? -1.909 -8.024 -0.753 1.00 98.62 94 ILE A C 1
ATOM 765 O O . ILE A 1 94 ? -1.913 -8.541 0.365 1.00 98.62 94 ILE A O 1
ATOM 769 N N . SER A 1 95 ? -2.461 -6.833 -0.979 1.00 98.69 95 SER A N 1
ATOM 770 C CA . SER A 1 95 ? -3.080 -6.023 0.074 1.00 98.69 95 SER A CA 1
ATOM 771 C C . SER A 1 95 ? -4.273 -6.733 0.719 1.00 98.69 95 SER A C 1
ATOM 773 O O . SER A 1 95 ? -4.404 -6.708 1.943 1.00 98.69 95 SER A O 1
ATOM 775 N N . LEU A 1 96 ? -5.106 -7.419 -0.073 1.00 98.69 96 LEU A N 1
ATOM 776 C CA . LEU A 1 96 ? -6.218 -8.239 0.425 1.00 98.69 96 LEU A CA 1
ATOM 777 C C . LEU A 1 96 ? -5.720 -9.406 1.287 1.00 98.69 96 LEU A C 1
ATOM 779 O O . LEU A 1 96 ? -6.270 -9.644 2.364 1.00 98.69 96 LEU A O 1
ATOM 783 N N . ILE A 1 97 ? -4.662 -10.097 0.851 1.00 98.50 97 ILE A N 1
ATOM 784 C CA . ILE A 1 97 ? -4.050 -11.205 1.602 1.00 98.50 97 ILE A CA 1
ATOM 785 C C . ILE A 1 97 ? -3.500 -10.703 2.943 1.00 98.50 97 ILE A C 1
ATOM 787 O O . ILE A 1 97 ? -3.824 -11.259 3.994 1.00 98.50 97 ILE A O 1
ATOM 791 N N . VAL A 1 98 ? -2.710 -9.627 2.931 1.00 98.38 98 VAL A N 1
ATOM 792 C CA . VAL A 1 98 ? -2.100 -9.055 4.142 1.00 98.38 98 VAL A CA 1
ATOM 793 C C . VAL A 1 98 ? -3.168 -8.523 5.102 1.00 98.38 98 VAL A C 1
ATOM 795 O O . VAL A 1 98 ? -3.075 -8.743 6.313 1.00 98.38 98 VAL A O 1
ATOM 798 N N . ALA A 1 99 ? -4.218 -7.877 4.586 1.00 98.19 99 ALA A N 1
ATOM 799 C CA . ALA A 1 99 ? -5.356 -7.437 5.389 1.00 98.19 99 ALA A CA 1
ATOM 800 C C . ALA A 1 99 ? -6.080 -8.612 6.052 1.00 98.19 99 ALA A C 1
ATOM 802 O O . ALA A 1 99 ? -6.432 -8.529 7.232 1.00 98.19 99 ALA A O 1
ATOM 803 N N . GLU A 1 100 ? -6.252 -9.723 5.335 1.00 98.12 100 GLU A N 1
ATOM 804 C CA . GLU A 1 100 ? -6.860 -10.933 5.884 1.00 98.12 100 GLU A CA 1
ATOM 805 C C . GLU A 1 100 ? -5.996 -11.555 6.987 1.00 98.12 100 GLU A C 1
ATOM 807 O O . GLU A 1 100 ? -6.511 -11.882 8.059 1.00 98.12 100 GLU A O 1
ATOM 812 N N . MET A 1 101 ? -4.681 -11.650 6.778 1.00 96.94 101 MET A N 1
ATOM 813 C CA . MET A 1 101 ? -3.735 -12.105 7.805 1.00 96.94 101 MET A CA 1
ATOM 814 C C . MET A 1 101 ? -3.822 -11.227 9.059 1.00 96.94 101 MET A C 1
ATOM 816 O O . MET A 1 101 ? -4.049 -11.727 10.161 1.00 96.94 101 MET A O 1
ATOM 820 N N . LYS A 1 102 ? -3.759 -9.901 8.896 1.00 95.62 102 LYS A N 1
ATOM 821 C CA . LYS A 1 102 ? -3.827 -8.957 10.017 1.00 95.62 102 LYS A CA 1
ATOM 822 C C . LYS A 1 102 ? -5.149 -9.043 10.777 1.00 95.62 102 LYS A C 1
ATOM 824 O O . LYS A 1 102 ? -5.164 -8.952 12.009 1.00 95.62 102 LYS A O 1
ATOM 829 N N . LYS A 1 103 ? -6.258 -9.226 10.058 1.00 96.19 103 LYS A N 1
ATOM 830 C CA . LYS A 1 103 ? -7.595 -9.400 10.636 1.00 96.19 103 LYS A CA 1
ATOM 831 C C . LYS A 1 103 ? -7.661 -10.641 11.523 1.00 96.19 103 LYS A C 1
ATOM 833 O O . LYS A 1 103 ? -8.244 -10.578 12.604 1.00 96.19 103 LYS A O 1
ATOM 838 N N . ARG A 1 104 ? -7.062 -11.747 11.066 1.00 93.56 104 ARG A N 1
ATOM 839 C CA . ARG A 1 104 ? -6.981 -13.014 11.808 1.00 93.56 104 ARG A CA 1
ATOM 840 C C . ARG A 1 104 ? -6.110 -12.890 13.058 1.00 93.56 104 ARG A C 1
ATOM 842 O O . ARG A 1 104 ? -6.495 -13.411 14.097 1.00 93.56 104 ARG A O 1
ATOM 849 N N . ASP A 1 105 ? -5.000 -12.163 12.966 1.00 91.06 105 ASP A N 1
ATOM 850 C CA . ASP A 1 105 ? -4.046 -12.011 14.073 1.00 91.06 105 ASP A CA 1
ATOM 851 C C . ASP A 1 105 ? -4.517 -11.032 15.162 1.00 91.06 105 ASP A C 1
ATOM 853 O O . ASP A 1 105 ? -4.074 -11.110 16.309 1.00 91.06 105 ASP A O 1
ATOM 857 N N . THR A 1 106 ? -5.386 -10.074 14.813 1.00 92.06 106 THR A N 1
ATOM 858 C CA . THR A 1 106 ? -5.774 -8.976 15.714 1.00 92.06 106 THR A CA 1
ATOM 859 C C . THR A 1 106 ? -7.284 -8.865 15.932 1.00 92.06 106 THR A C 1
ATOM 861 O O . THR A 1 106 ? -7.784 -9.286 16.972 1.00 92.06 106 THR A O 1
ATOM 864 N N . ASN A 1 107 ? -8.025 -8.247 15.010 1.00 91.81 107 ASN A N 1
ATOM 865 C CA . ASN A 1 107 ? -9.480 -8.110 15.075 1.00 91.81 107 ASN A CA 1
ATOM 866 C C . ASN A 1 107 ? -10.086 -7.742 13.708 1.00 91.81 107 ASN A C 1
ATOM 868 O O . ASN A 1 107 ? -9.397 -7.280 12.800 1.00 91.81 107 ASN A O 1
ATOM 872 N N . LYS A 1 108 ? -11.416 -7.875 13.588 1.00 91.62 108 LYS A N 1
ATOM 873 C CA . LYS A 1 108 ? -12.168 -7.564 12.358 1.00 91.62 108 LYS A CA 1
ATOM 874 C C . LYS A 1 108 ? -12.044 -6.104 11.902 1.00 91.62 108 LYS A C 1
ATOM 876 O O . LYS A 1 108 ? -12.035 -5.846 10.703 1.00 91.62 108 LYS A O 1
ATOM 881 N N . ILE A 1 109 ? -11.924 -5.166 12.842 1.00 92.69 109 ILE A N 1
ATOM 882 C CA . ILE A 1 109 ? -11.859 -3.723 12.562 1.00 92.69 109 ILE A CA 1
ATOM 883 C C . ILE A 1 109 ? -10.529 -3.357 11.883 1.00 92.69 109 ILE A C 1
ATOM 885 O O . ILE A 1 109 ? -10.481 -2.388 11.133 1.00 92.69 109 ILE A O 1
ATOM 889 N N . ALA A 1 110 ? -9.472 -4.156 12.065 1.00 93.81 110 ALA A N 1
ATOM 890 C CA . ALA A 1 110 ? -8.161 -3.924 11.461 1.00 93.81 110 ALA A CA 1
ATOM 891 C C . ALA A 1 110 ? -8.093 -4.217 9.949 1.00 93.81 110 ALA A C 1
ATOM 893 O O . ALA A 1 110 ? -7.124 -3.808 9.310 1.00 93.81 110 ALA A O 1
ATOM 894 N N . TYR A 1 111 ? -9.097 -4.882 9.361 1.00 97.25 111 TYR A N 1
ATOM 895 C CA . TYR A 1 111 ? -9.075 -5.281 7.948 1.00 97.25 111 TYR A CA 1
ATOM 896 C C . TYR A 1 111 ? -9.006 -4.082 6.992 1.00 97.25 111 TYR A C 1
ATOM 898 O O . TYR A 1 111 ? -8.031 -3.940 6.259 1.00 97.25 111 TYR A O 1
ATOM 906 N N . ILE A 1 112 ? -10.003 -3.190 7.034 1.00 97.31 112 ILE A N 1
ATOM 907 C CA . ILE A 1 112 ? -10.079 -2.026 6.131 1.00 97.31 112 ILE A CA 1
ATOM 908 C C . ILE A 1 112 ? -8.873 -1.087 6.322 1.00 97.31 112 ILE A C 1
ATOM 910 O O . ILE A 1 112 ? -8.240 -0.747 5.324 1.00 97.31 112 ILE A O 1
ATOM 914 N N . PRO A 1 113 ? -8.461 -0.745 7.562 1.00 96.94 113 PRO A N 1
ATOM 915 C CA . PRO A 1 113 ? -7.251 0.037 7.800 1.00 96.94 113 PRO A CA 1
ATOM 916 C C . PRO A 1 113 ? -5.986 -0.591 7.207 1.00 96.94 113 PRO A C 1
ATOM 918 O O . PRO A 1 113 ? -5.115 0.130 6.726 1.00 96.94 113 PRO A O 1
ATOM 921 N N . THR A 1 114 ? -5.867 -1.918 7.247 1.00 97.94 114 THR A N 1
ATOM 922 C CA . THR A 1 114 ? -4.705 -2.626 6.693 1.00 97.94 114 THR A CA 1
ATOM 923 C C . THR A 1 114 ? -4.740 -2.640 5.176 1.00 97.94 114 THR A C 1
ATOM 925 O O . THR A 1 114 ? -3.725 -2.352 4.552 1.00 97.94 114 THR A O 1
ATOM 928 N N . LEU A 1 115 ? -5.904 -2.918 4.586 1.00 98.62 115 LEU A N 1
ATOM 929 C CA . LEU A 1 115 ? -6.094 -2.887 3.139 1.00 98.62 115 LEU A CA 1
ATOM 930 C C . LEU A 1 115 ? -5.778 -1.496 2.578 1.00 98.62 115 LEU A C 1
ATOM 932 O O . LEU A 1 115 ? -5.057 -1.377 1.593 1.00 98.62 115 LEU A O 1
ATOM 936 N N . PHE A 1 116 ? -6.260 -0.447 3.247 1.00 98.50 116 PHE A N 1
ATOM 937 C CA . PHE A 1 116 ? -5.973 0.935 2.879 1.00 98.50 116 PHE A CA 1
ATOM 938 C C . PHE A 1 116 ? -4.479 1.243 2.954 1.00 98.50 116 PHE A C 1
ATOM 940 O O . PHE A 1 116 ? -3.928 1.782 2.004 1.00 98.50 116 PHE A O 1
ATOM 947 N N . PHE A 1 117 ? -3.808 0.887 4.050 1.00 98.44 117 PHE A N 1
ATOM 948 C CA . PHE A 1 117 ? -2.370 1.120 4.180 1.00 98.44 117 PHE A CA 1
ATOM 949 C C . PHE A 1 117 ? -1.574 0.381 3.094 1.00 98.44 117 PHE A C 1
ATOM 951 O O . PHE A 1 117 ? -0.795 0.988 2.360 1.00 98.44 117 PHE A O 1
ATOM 958 N N . MET A 1 118 ? -1.827 -0.920 2.948 1.00 98.56 118 MET A N 1
ATOM 959 C CA . MET A 1 118 ? -1.123 -1.758 1.982 1.00 98.56 118 MET A CA 1
ATOM 960 C C . MET A 1 118 ? -1.361 -1.322 0.540 1.00 98.56 118 MET A C 1
ATOM 962 O O . MET A 1 118 ? -0.444 -1.417 -0.262 1.00 98.56 118 MET A O 1
ATOM 966 N N . PHE A 1 119 ? -2.546 -0.815 0.203 1.00 98.62 119 PHE A N 1
ATOM 967 C CA . PHE A 1 119 ? -2.827 -0.406 -1.165 1.00 98.62 119 PHE A CA 1
ATOM 968 C C . PHE A 1 119 ? -2.513 1.072 -1.410 1.00 98.62 119 PHE A C 1
ATOM 970 O O . PHE A 1 119 ? -1.672 1.405 -2.242 1.00 98.62 119 PHE A O 1
ATOM 977 N N . VAL A 1 120 ? -3.165 1.971 -0.670 1.00 98.50 120 VAL A N 1
ATOM 978 C CA . VAL A 1 120 ? -3.100 3.417 -0.912 1.00 98.50 120 VAL A CA 1
ATOM 979 C C . VAL A 1 120 ? -1.741 3.977 -0.533 1.00 98.50 120 VAL A C 1
ATOM 981 O O . VAL A 1 120 ? -1.114 4.640 -1.350 1.00 98.50 120 VAL A O 1
ATOM 984 N N . VAL A 1 121 ? -1.258 3.701 0.678 1.00 98.19 121 VAL A N 1
ATOM 985 C CA . VAL A 1 121 ? 0.006 4.296 1.142 1.00 98.19 121 VAL A CA 1
ATOM 986 C C . VAL A 1 121 ? 1.187 3.727 0.361 1.00 98.19 121 VAL A C 1
ATOM 988 O O . VAL A 1 121 ? 2.015 4.496 -0.111 1.00 98.19 121 VAL A O 1
ATOM 991 N N . THR A 1 122 ? 1.192 2.417 0.096 1.00 98.00 122 THR A N 1
ATOM 992 C CA . THR A 1 122 ? 2.221 1.802 -0.764 1.00 98.00 122 THR A CA 1
ATOM 993 C C . THR A 1 122 ? 2.182 2.367 -2.186 1.00 98.00 122 THR A C 1
ATOM 995 O O . THR A 1 122 ? 3.230 2.607 -2.774 1.00 98.00 122 THR A O 1
ATOM 998 N N . THR A 1 123 ? 0.995 2.640 -2.7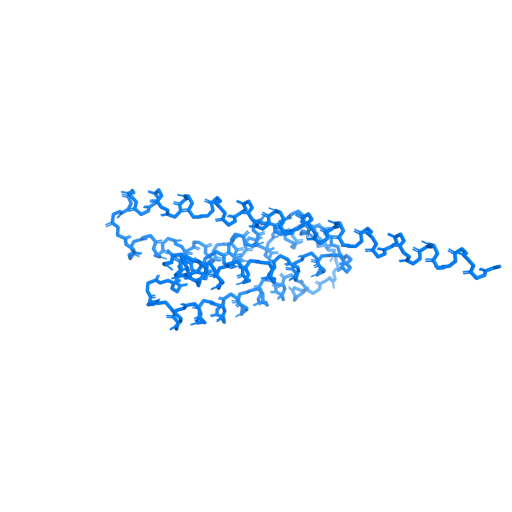42 1.00 97.56 123 THR A N 1
ATOM 999 C CA . THR A 1 123 ? 0.887 3.320 -4.043 1.00 97.56 123 THR A CA 1
ATOM 1000 C C . THR A 1 123 ? 1.491 4.718 -3.990 1.00 97.56 123 THR A C 1
ATOM 1002 O O . THR A 1 123 ? 2.263 5.061 -4.878 1.00 97.56 123 THR A O 1
ATOM 1005 N N . LEU A 1 124 ? 1.177 5.508 -2.955 1.00 96.81 124 LEU A N 1
ATOM 1006 C CA . LEU A 1 124 ? 1.721 6.858 -2.776 1.00 96.81 124 LEU A CA 1
ATOM 1007 C C . LEU A 1 124 ? 3.254 6.855 -2.687 1.00 96.81 124 LEU A C 1
ATOM 1009 O O . LEU A 1 124 ? 3.903 7.723 -3.266 1.00 96.81 124 LEU A O 1
ATOM 1013 N N . GLU A 1 125 ? 3.826 5.865 -2.006 1.00 96.19 125 GLU A N 1
ATOM 1014 C CA . GLU A 1 125 ? 5.277 5.662 -1.922 1.00 96.19 125 GLU A CA 1
ATOM 1015 C C . GLU A 1 125 ? 5.888 5.236 -3.262 1.00 96.19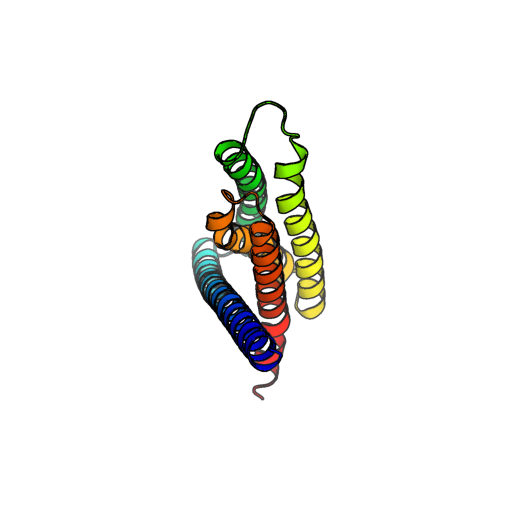 125 GLU A C 1
ATOM 1017 O O . GLU A 1 125 ? 7.007 5.633 -3.578 1.00 96.19 125 GLU A O 1
ATOM 1022 N N . TRP A 1 126 ? 5.151 4.461 -4.061 1.00 95.44 126 TRP A N 1
ATOM 1023 C CA . TRP A 1 126 ? 5.589 3.956 -5.365 1.00 95.44 126 TRP A CA 1
ATOM 1024 C C . TRP A 1 126 ? 5.362 4.958 -6.518 1.00 95.44 126 TRP A C 1
ATOM 1026 O O . TRP A 1 126 ? 5.857 4.760 -7.629 1.00 95.44 126 TRP A O 1
ATOM 1036 N N . LEU A 1 127 ? 4.660 6.074 -6.274 1.00 92.38 127 LEU A N 1
ATOM 1037 C CA . LEU A 1 127 ? 4.389 7.112 -7.281 1.00 92.38 127 LEU A CA 1
ATOM 1038 C C . LEU A 1 127 ? 5.621 7.595 -8.071 1.00 92.38 127 LEU A C 1
ATOM 1040 O O . LEU A 1 127 ? 5.483 7.773 -9.287 1.00 92.38 127 LEU A O 1
ATOM 1044 N N . PRO A 1 128 ? 6.806 7.821 -7.460 1.00 89.94 128 PRO A N 1
ATOM 1045 C CA . PRO A 1 128 ? 7.973 8.321 -8.188 1.00 89.94 128 PRO A CA 1
ATOM 1046 C C . PRO A 1 128 ? 8.395 7.425 -9.363 1.00 89.94 128 PRO A C 1
ATOM 1048 O O . PRO A 1 128 ? 8.884 7.930 -10.376 1.00 89.94 128 PRO A O 1
ATOM 1051 N N . ASP A 1 129 ? 8.137 6.117 -9.278 1.00 90.31 129 ASP A N 1
ATOM 1052 C CA . ASP A 1 129 ? 8.583 5.142 -10.281 1.00 90.31 129 ASP A CA 1
ATOM 1053 C C . ASP A 1 129 ? 7.550 4.864 -11.361 1.00 90.31 129 ASP A C 1
ATOM 1055 O O . ASP A 1 129 ? 7.823 4.125 -12.309 1.00 90.31 129 ASP A O 1
ATOM 1059 N N . LEU A 1 130 ? 6.365 5.477 -11.290 1.00 87.50 130 LEU A N 1
ATOM 1060 C CA . LEU A 1 130 ? 5.336 5.283 -12.313 1.00 87.50 130 LEU A CA 1
ATOM 1061 C C . LEU A 1 130 ? 5.812 5.667 -13.720 1.00 87.50 130 LEU A C 1
ATOM 1063 O O . LEU A 1 130 ? 5.243 5.189 -14.696 1.00 87.50 130 LEU A O 1
ATOM 1067 N N . ARG A 1 131 ? 6.863 6.488 -13.827 1.00 87.06 131 ARG A N 1
ATOM 1068 C CA . ARG A 1 131 ? 7.487 6.912 -15.090 1.00 87.06 131 ARG A CA 1
ATOM 1069 C C . ARG A 1 131 ? 8.623 6.000 -15.565 1.00 87.06 131 ARG A C 1
ATOM 1071 O O . ARG A 1 131 ? 9.210 6.268 -16.608 1.00 87.06 131 ARG A O 1
ATOM 1078 N N . GLN A 1 132 ? 8.962 4.956 -14.813 1.00 87.69 132 GLN A N 1
ATOM 1079 C CA . GLN A 1 132 ? 10.026 4.019 -15.166 1.00 87.69 132 GLN A CA 1
ATOM 1080 C C . GLN A 1 132 ? 9.454 2.817 -15.937 1.00 87.69 132 GLN A C 1
ATOM 1082 O O . GLN A 1 132 ? 8.449 2.213 -15.536 1.00 87.69 132 GLN A O 1
ATOM 1087 N N . LYS A 1 133 ? 10.108 2.478 -17.058 1.00 83.12 133 LYS A N 1
ATOM 1088 C CA . LYS A 1 133 ? 9.816 1.293 -17.892 1.00 83.12 133 LYS A CA 1
ATOM 1089 C C . LYS A 1 133 ? 10.761 0.116 -17.633 1.00 83.12 133 LYS A C 1
ATOM 1091 O O . LYS A 1 133 ? 10.542 -0.959 -18.178 1.00 83.12 133 LYS A O 1
ATOM 1096 N N . ASP A 1 134 ? 11.818 0.311 -16.854 1.00 85.62 134 ASP A N 1
ATOM 1097 C CA . ASP A 1 134 ? 12.831 -0.711 -16.615 1.00 85.62 134 ASP A CA 1
ATOM 1098 C C . ASP A 1 134 ? 12.454 -1.651 -15.455 1.00 85.62 134 ASP A C 1
ATOM 1100 O O . ASP A 1 134 ? 11.422 -1.517 -14.791 1.00 85.62 134 ASP A O 1
ATOM 1104 N N . ASN A 1 135 ? 13.320 -2.632 -15.20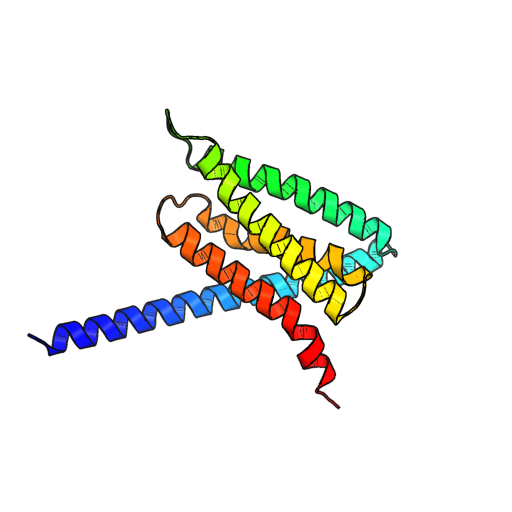1 1.00 87.75 135 ASN A N 1
ATOM 1105 C CA . ASN A 1 135 ? 13.127 -3.599 -14.121 1.00 87.75 135 ASN A CA 1
ATOM 1106 C C . ASN A 1 135 ? 13.133 -2.948 -12.728 1.00 87.75 135 ASN A C 1
ATOM 1108 O O . ASN A 1 135 ? 12.657 -3.564 -11.771 1.00 87.75 135 ASN A O 1
ATOM 1112 N N . MET A 1 136 ? 13.655 -1.724 -12.598 1.00 86.88 136 MET A N 1
ATOM 1113 C CA . MET A 1 136 ? 13.761 -1.031 -11.319 1.00 86.88 136 MET A CA 1
ATOM 1114 C C . MET A 1 136 ? 12.378 -0.706 -10.747 1.00 86.88 136 MET A C 1
ATOM 1116 O O . MET A 1 136 ? 12.178 -0.878 -9.544 1.00 86.88 136 MET A O 1
ATOM 1120 N N . PHE A 1 137 ? 11.396 -0.407 -11.610 1.00 92.12 137 PHE A N 1
ATOM 1121 C CA . PHE A 1 137 ? 9.989 -0.242 -11.224 1.00 92.12 137 PHE A CA 1
ATOM 1122 C C . PHE A 1 137 ? 9.486 -1.394 -10.338 1.00 92.12 137 PHE A C 1
ATOM 1124 O O . PHE A 1 137 ? 8.911 -1.166 -9.273 1.00 92.12 137 PHE A O 1
ATOM 1131 N N . TRP A 1 138 ? 9.736 -2.640 -10.754 1.00 92.75 138 TRP A N 1
ATOM 1132 C CA . TRP A 1 138 ? 9.297 -3.829 -10.021 1.00 92.75 138 TRP A CA 1
ATOM 1133 C C . TRP A 1 138 ? 10.140 -4.106 -8.782 1.00 92.75 138 TRP A C 1
ATOM 1135 O O . TRP A 1 138 ? 9.594 -4.508 -7.755 1.00 92.75 138 TRP A O 1
ATOM 1145 N N . VAL A 1 139 ? 11.454 -3.885 -8.856 1.00 91.44 139 VAL A N 1
ATOM 1146 C CA . VAL A 1 139 ? 12.355 -4.069 -7.708 1.00 91.44 139 VAL A CA 1
ATOM 1147 C C . VAL A 1 139 ? 11.955 -3.139 -6.561 1.00 91.44 139 VAL A C 1
ATOM 1149 O O . VAL A 1 139 ? 11.842 -3.591 -5.419 1.00 91.44 139 VAL A O 1
ATOM 1152 N N . MET A 1 140 ? 11.682 -1.867 -6.857 1.00 91.62 140 MET A N 1
ATOM 1153 C CA . MET A 1 140 ? 11.251 -0.876 -5.868 1.00 91.62 140 MET A CA 1
ATOM 1154 C C . MET A 1 140 ? 9.868 -1.219 -5.311 1.00 91.62 140 MET A C 1
ATOM 1156 O O . MET A 1 140 ? 9.715 -1.346 -4.095 1.00 91.62 140 MET A O 1
ATOM 1160 N N . GLY A 1 141 ? 8.893 -1.485 -6.183 1.00 94.31 141 GLY A N 1
ATOM 1161 C CA . GLY A 1 141 ? 7.539 -1.847 -5.767 1.00 94.31 141 GLY A CA 1
ATOM 1162 C C . GLY A 1 141 ? 7.472 -3.070 -4.863 1.00 94.31 141 GLY A C 1
ATOM 1163 O O . GLY A 1 141 ? 6.864 -3.024 -3.796 1.00 94.31 141 GLY A O 1
ATOM 1164 N N . LEU A 1 142 ? 8.141 -4.161 -5.242 1.00 94.44 142 LEU A N 1
ATOM 1165 C CA . LEU A 1 142 ? 8.171 -5.379 -4.429 1.00 94.44 142 LEU A CA 1
ATOM 1166 C C . LEU A 1 142 ? 8.885 -5.160 -3.092 1.00 94.44 142 LEU A C 1
ATOM 1168 O O . LEU A 1 142 ? 8.454 -5.716 -2.080 1.00 94.44 142 LEU A O 1
ATOM 1172 N N . THR A 1 143 ? 9.929 -4.328 -3.067 1.00 94.00 143 THR A N 1
ATOM 1173 C CA . THR A 1 143 ? 10.618 -3.961 -1.821 1.00 94.00 143 THR A CA 1
ATOM 1174 C C . THR A 1 143 ? 9.681 -3.194 -0.889 1.00 94.00 143 THR A C 1
ATOM 1176 O O . THR A 1 143 ? 9.543 -3.576 0.273 1.00 94.00 143 THR A O 1
ATOM 1179 N N . LEU A 1 144 ? 8.977 -2.174 -1.395 1.00 96.44 144 LEU A N 1
ATOM 1180 C CA . LEU A 1 144 ? 7.998 -1.403 -0.620 1.00 96.44 144 LEU A CA 1
ATOM 1181 C C . LEU A 1 144 ? 6.868 -2.294 -0.094 1.00 96.44 144 LEU A C 1
ATOM 1183 O O . LEU A 1 144 ? 6.560 -2.255 1.096 1.00 96.44 144 LEU A O 1
ATOM 1187 N N . ILE A 1 145 ? 6.307 -3.160 -0.944 1.00 97.62 145 ILE A N 1
ATOM 1188 C CA . ILE A 1 145 ? 5.268 -4.124 -0.552 1.00 97.62 145 ILE A CA 1
ATOM 1189 C C . ILE A 1 145 ? 5.757 -5.019 0.589 1.00 97.62 145 ILE A C 1
ATOM 1191 O O . ILE A 1 145 ? 5.042 -5.198 1.578 1.00 97.62 145 ILE A O 1
ATOM 1195 N N . ALA A 1 146 ? 6.968 -5.572 0.478 1.00 96.69 146 ALA A N 1
ATOM 1196 C CA . ALA A 1 146 ? 7.536 -6.439 1.503 1.00 96.69 146 ALA A CA 1
ATOM 1197 C C . ALA A 1 146 ? 7.769 -5.685 2.823 1.00 96.69 146 ALA A C 1
ATOM 1199 O O . ALA A 1 146 ? 7.387 -6.180 3.888 1.00 96.69 146 ALA A O 1
ATOM 1200 N N . CYS A 1 147 ? 8.342 -4.479 2.761 1.00 96.31 147 CYS A N 1
ATOM 1201 C CA . CYS A 1 147 ? 8.568 -3.624 3.926 1.00 96.31 147 CYS A CA 1
ATOM 1202 C C . CYS A 1 147 ? 7.249 -3.252 4.620 1.00 96.31 147 CYS A C 1
ATOM 1204 O O . CYS A 1 147 ? 7.110 -3.484 5.825 1.00 96.31 147 CYS A O 1
ATOM 1206 N N . ASN A 1 148 ? 6.258 -2.767 3.868 1.00 98.00 148 ASN A N 1
ATOM 1207 C CA . ASN A 1 148 ? 4.953 -2.372 4.398 1.00 98.00 148 ASN A CA 1
ATOM 1208 C C . ASN A 1 148 ? 4.192 -3.563 4.987 1.00 98.00 148 ASN A C 1
ATOM 1210 O O . ASN A 1 148 ? 3.675 -3.465 6.104 1.00 98.00 148 ASN A O 1
ATOM 1214 N N . ALA A 1 149 ? 4.189 -4.712 4.301 1.00 97.62 149 ALA A N 1
ATOM 1215 C CA . ALA A 1 149 ? 3.571 -5.937 4.804 1.00 97.62 149 ALA A CA 1
ATOM 1216 C C . ALA A 1 149 ? 4.218 -6.389 6.119 1.00 97.62 149 ALA A C 1
ATOM 1218 O O . ALA A 1 149 ? 3.524 -6.705 7.090 1.00 97.62 149 ALA A O 1
ATOM 1219 N N . TYR A 1 150 ? 5.550 -6.377 6.186 1.00 95.38 150 TYR A N 1
ATOM 1220 C CA . TYR A 1 150 ? 6.273 -6.736 7.399 1.00 95.38 150 TYR A CA 1
ATOM 1221 C C . TYR A 1 150 ? 5.952 -5.787 8.561 1.00 95.38 150 TYR A C 1
ATOM 1223 O O . TYR A 1 150 ? 5.645 -6.252 9.662 1.00 95.38 150 TYR A O 1
ATOM 1231 N N . GLN A 1 151 ? 5.975 -4.473 8.330 1.00 95.06 151 GLN A N 1
ATOM 1232 C CA . GLN A 1 151 ? 5.690 -3.471 9.361 1.00 95.06 151 GLN A CA 1
ATOM 1233 C C . GLN A 1 151 ? 4.264 -3.606 9.908 1.00 95.06 151 GLN A C 1
ATOM 1235 O O . GLN A 1 151 ? 4.079 -3.727 11.127 1.00 95.06 151 GLN A O 1
ATOM 1240 N N . ILE A 1 152 ? 3.255 -3.664 9.028 1.00 95.50 152 ILE A N 1
ATOM 1241 C CA . ILE A 1 152 ? 1.851 -3.732 9.450 1.00 95.50 152 ILE A CA 1
ATOM 1242 C C . ILE A 1 152 ? 1.540 -5.048 10.172 1.00 95.50 152 ILE A C 1
ATOM 1244 O O . ILE A 1 152 ? 0.817 -5.047 11.177 1.00 95.50 152 ILE A O 1
ATOM 1248 N N . LEU A 1 153 ? 2.115 -6.170 9.727 1.00 94.06 153 LEU A N 1
ATOM 1249 C CA . LEU A 1 153 ? 1.913 -7.468 10.368 1.00 94.06 153 LEU A CA 1
ATOM 1250 C C . LEU A 1 153 ? 2.678 -7.567 11.687 1.00 94.06 153 LEU A C 1
ATOM 1252 O O . LEU A 1 153 ? 2.098 -8.004 12.676 1.00 94.06 153 LEU A O 1
ATOM 1256 N N . LYS A 1 154 ? 3.929 -7.110 11.783 1.00 90.00 154 LYS A N 1
ATOM 1257 C CA . LYS A 1 154 ? 4.743 -7.341 12.987 1.00 90.00 154 LYS A CA 1
ATOM 1258 C C . LYS A 1 154 ? 4.450 -6.383 14.145 1.00 90.00 154 LYS A C 1
ATOM 1260 O O . LYS A 1 154 ? 4.589 -6.800 15.295 1.00 90.00 154 LYS A O 1
ATOM 1265 N N . LEU A 1 155 ? 3.986 -5.153 13.885 1.00 80.38 155 LEU A N 1
ATOM 1266 C CA . LEU A 1 155 ? 3.831 -4.114 14.921 1.00 80.38 155 LEU A CA 1
ATOM 1267 C C . LEU A 1 155 ? 3.093 -4.603 16.185 1.00 80.38 155 LEU A C 1
ATOM 1269 O O . LEU A 1 155 ? 3.534 -4.358 17.303 1.00 80.38 155 LEU A O 1
ATOM 1273 N N . HIS A 1 156 ? 1.991 -5.338 16.021 1.00 74.69 156 HIS A N 1
ATOM 1274 C CA . HIS A 1 156 ? 1.166 -5.790 17.148 1.00 74.69 156 HIS A CA 1
ATOM 1275 C C . HIS A 1 156 ? 1.860 -6.813 18.061 1.00 74.69 156 HIS A C 1
ATOM 1277 O O . HIS A 1 156 ? 1.500 -6.927 19.229 1.00 74.69 156 HIS A O 1
ATOM 1283 N N . ARG A 1 157 ? 2.841 -7.559 17.538 1.00 72.44 157 ARG A N 1
ATOM 1284 C CA . ARG A 1 157 ? 3.620 -8.532 18.313 1.00 72.44 157 ARG A CA 1
ATOM 1285 C C . ARG A 1 157 ? 4.698 -7.831 19.126 1.00 72.44 157 ARG A C 1
ATOM 1287 O O . ARG A 1 157 ? 4.826 -8.106 20.310 1.00 72.44 157 ARG A O 1
ATOM 1294 N N . LEU A 1 158 ? 5.386 -6.867 18.514 1.00 70.81 158 LEU A N 1
ATOM 1295 C CA . LEU A 1 158 ? 6.418 -6.071 19.186 1.00 70.81 158 LEU A CA 1
ATOM 1296 C C . LEU A 1 158 ? 5.847 -5.288 20.376 1.00 70.81 158 LEU A C 1
ATOM 1298 O O . LEU A 1 158 ? 6.466 -5.242 21.429 1.00 70.81 158 LEU A O 1
ATOM 1302 N N . LEU A 1 159 ? 4.633 -4.747 20.240 1.00 71.81 159 LEU A N 1
ATOM 1303 C CA . LEU A 1 159 ? 3.952 -4.037 21.329 1.00 71.81 159 LEU A CA 1
ATOM 1304 C C . LEU A 1 159 ? 3.455 -4.959 22.458 1.00 71.81 159 LEU A C 1
ATOM 1306 O O . LEU A 1 159 ? 3.160 -4.478 23.548 1.00 71.81 159 LEU A O 1
ATOM 1310 N N . LYS A 1 160 ? 3.321 -6.270 22.212 1.00 64.81 160 LYS A N 1
ATOM 1311 C CA . LYS A 1 160 ? 2.818 -7.238 23.201 1.00 64.81 160 LYS A CA 1
ATOM 1312 C C . LYS A 1 160 ? 3.933 -7.841 24.062 1.00 64.81 160 LYS A C 1
ATOM 1314 O O . LYS A 1 160 ? 3.642 -8.313 25.156 1.00 64.81 160 LYS A O 1
ATOM 1319 N N . GLU A 1 161 ? 5.178 -7.815 23.584 1.00 59.66 161 GLU A N 1
ATOM 1320 C CA . GLU A 1 161 ? 6.351 -8.362 24.285 1.00 59.66 161 GLU A CA 1
ATOM 1321 C C . GLU A 1 161 ? 6.970 -7.399 25.311 1.00 59.66 161 GLU A C 1
ATOM 1323 O O . GLU A 1 161 ? 7.862 -7.790 26.050 1.00 59.66 161 GLU A O 1
ATOM 1328 N N . THR A 1 162 ? 6.481 -6.160 25.430 1.00 54.66 162 THR A N 1
ATOM 1329 C CA . THR A 1 162 ? 6.921 -5.216 26.477 1.00 54.66 162 THR A CA 1
ATOM 1330 C C . THR A 1 162 ? 6.183 -5.445 27.806 1.00 54.66 162 THR A C 1
ATOM 1332 O O . THR A 1 162 ? 5.583 -4.521 28.358 1.00 54.66 162 THR A O 1
ATOM 1335 N N . LYS A 1 163 ? 6.185 -6.684 28.306 1.00 43.12 163 LYS A N 1
ATOM 1336 C CA . LYS A 1 163 ? 5.702 -7.025 29.652 1.00 43.12 163 LYS A CA 1
ATOM 1337 C C . LYS A 1 163 ? 6.823 -7.560 30.520 1.00 43.12 163 LYS A C 1
ATOM 1339 O O . LYS A 1 163 ? 7.540 -8.458 30.035 1.00 43.12 163 LYS A O 1
#

InterPro domains:
  IPR024164 KinB-signalling pathway activation protein [PF14089] (6-158)
  IPR024164 KinB-signalling pathway activation protein [PIRSF029886] (13-159)
  IPR024164 KinB-signalling pathway activation protein [SM01251] (4-159)

pLDDT: mean 91.0, std 9.35, range [43.12, 98.69]

Sequence (163 aa):
MSDGHVKGAFIDLFIKVVLGGLFSMISQMGFFAYLTLHRIMLGIFRSHSRWGVIQLLLILFVFFDFVYLRYSALHSHGESLWEYIIPPAILLVISLIVAEMKKRDTNKIAYIPTLFFMFVVTTLEWLPDLRQKDNMFWVMGLTLIACNAYQILKLHRLLKETK

Radius of gyration: 18.49 Å; chains: 1; bounding box: 60×27×60 Å

Secondary structure (DSSP, 8-state):
-HHHHHHHHHHHHHHHHHHHHHHHHHHHHHHHHHHHHHHHHHHHH--HHHHHHHHHHHHHHHHHHHHHHHHHHH--TT--THHHHHHHHHHHHHHHHHHHHHHHHS-GGGHHHHHHIIIIIHHHHHGGGGG--STHHHHHHHHHHHHHHHHHHHHHHHTTS--